Protein AF-A0A7V2P4F8-F1 (afdb_monomer_lite)

Sequence (138 aa):
MKEADREEAIRWLEVFTSIYEEASVFIHCVTDNVNTDSLPGDLETLPEVVQKLTPLLESASKLPKPKQIELSRIKKDLKLTIDACIKASKWAMKLGDKYSRFRFSVTTFWTNLAISFSESLSAKLALLSSYTGKGGEA

Secondary structure (DSSP, 8-state):
--HHHHHHHHHHHHHHHHHHHHHHHHHHHHHTSB-TTS-BS-SSSHHHHHHHHHHHHHHHHHSPPPSSHHHHHHHHHHHHHHHHHHHHHHHHHHHHHS--HHHHHHHHHHHHHHHHHHHHHHHHHHHHHHHHTTS---

Foldseek 3Di:
DDPVLVVVVVVLVVLVVVLCVQLVVLLCQLQVCADPLLARNDLPCLVVSLVRLVVSLVSLVPRDQRPDPLSNVLSVLSNQLSVLSNQLNVLSNVCVVPNDPVSSVSNNVSSVSNNVSVVVSVVSVVVVVVVVVPPPDD

pLDDT: mean 87.98, std 12.87, range [35.12, 98.12]

Structure (mmCIF, N/CA/C/O backbone):
data_AF-A0A7V2P4F8-F1
#
_entry.id   AF-A0A7V2P4F8-F1
#
loop_
_atom_site.group_PDB
_atom_site.id
_atom_site.type_symbol
_atom_site.label_atom_id
_atom_site.label_alt_id
_atom_site.label_comp_id
_atom_site.label_asym_id
_atom_site.label_entity_id
_atom_site.label_seq_id
_atom_site.pdbx_PDB_ins_code
_atom_site.Cartn_x
_atom_site.Cartn_y
_atom_site.Cartn_z
_atom_site.occupancy
_atom_site.B_iso_or_equiv
_atom_site.auth_seq_id
_atom_site.auth_comp_id
_atom_site.auth_asym_id
_atom_site.auth_atom_id
_atom_site.pdbx_PDB_model_num
ATOM 1 N N . MET A 1 1 ? -14.384 1.307 28.174 1.00 59.25 1 MET A N 1
ATOM 2 C CA . MET A 1 1 ? -14.742 2.007 26.920 1.00 59.25 1 MET A CA 1
ATOM 3 C C . MET A 1 1 ? -16.252 2.161 26.902 1.00 59.25 1 MET A C 1
ATOM 5 O O . MET A 1 1 ? -16.914 1.208 27.293 1.00 59.25 1 MET A O 1
ATOM 9 N N . LYS A 1 2 ? -16.799 3.336 26.572 1.00 70.62 2 LYS A N 1
ATOM 10 C CA . LYS A 1 2 ? -18.261 3.500 26.514 1.00 70.62 2 LYS A CA 1
ATOM 11 C C . LYS A 1 2 ? -18.803 2.723 25.313 1.00 70.62 2 LYS A C 1
ATOM 13 O O . LYS A 1 2 ? -18.131 2.638 24.290 1.00 70.62 2 LYS A O 1
ATOM 18 N N . GLU A 1 3 ? -20.004 2.179 25.435 1.00 72.94 3 GLU A N 1
ATOM 19 C CA . GLU A 1 3 ? -20.628 1.348 24.399 1.00 72.94 3 GLU A CA 1
ATOM 20 C C . GLU A 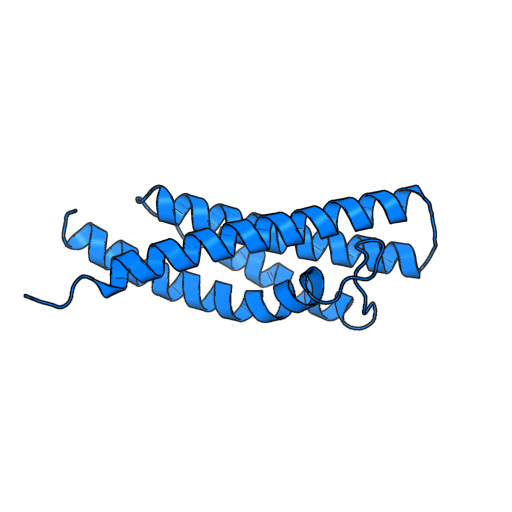1 3 ? -20.773 2.085 23.058 1.00 72.94 3 GLU A C 1
ATOM 22 O O . GLU A 1 3 ? -20.400 1.555 22.015 1.00 72.94 3 GLU A O 1
ATOM 27 N N . ALA A 1 4 ? -21.129 3.373 23.099 1.00 72.56 4 ALA A N 1
ATOM 28 C CA . ALA A 1 4 ? -21.174 4.236 21.917 1.00 72.56 4 ALA A CA 1
ATOM 29 C C . ALA A 1 4 ? -19.811 4.386 21.205 1.00 72.56 4 ALA A C 1
ATOM 31 O O . ALA A 1 4 ? -19.751 4.395 19.976 1.00 72.56 4 ALA A O 1
ATOM 32 N N . ASP A 1 5 ? -18.702 4.455 21.954 1.00 76.19 5 ASP A N 1
ATOM 33 C CA . ASP A 1 5 ? -17.359 4.506 21.359 1.00 76.19 5 ASP A CA 1
ATOM 34 C C . ASP A 1 5 ? -16.981 3.151 20.723 1.00 76.19 5 ASP A C 1
ATOM 36 O O . ASP A 1 5 ? -16.127 3.102 19.835 1.00 76.19 5 ASP A O 1
ATOM 40 N N . ARG A 1 6 ? -17.604 2.045 21.166 1.00 78.75 6 ARG A N 1
ATOM 41 C CA . ARG A 1 6 ? -17.385 0.687 20.633 1.00 78.75 6 ARG A CA 1
ATOM 42 C C . ARG A 1 6 ? -18.098 0.489 19.319 1.00 78.75 6 ARG A C 1
ATOM 44 O O . ARG A 1 6 ? -17.468 0.042 18.368 1.00 78.75 6 ARG A O 1
ATOM 51 N N . GLU A 1 7 ? -19.356 0.889 19.238 1.00 83.69 7 GLU A N 1
ATOM 52 C CA . GLU A 1 7 ? -20.093 0.859 17.977 1.00 83.69 7 GLU A CA 1
ATOM 53 C C . GLU A 1 7 ? -19.461 1.762 16.910 1.00 83.69 7 GLU A C 1
ATOM 55 O O . GLU A 1 7 ? -19.382 1.385 15.744 1.00 83.69 7 GLU A O 1
ATOM 60 N N . GLU A 1 8 ? -18.985 2.955 17.289 1.00 85.62 8 GLU A N 1
ATOM 61 C CA . GLU A 1 8 ? -18.261 3.847 16.373 1.00 85.62 8 GLU A CA 1
ATOM 62 C C . GLU A 1 8 ? -16.979 3.188 15.843 1.00 85.62 8 GLU A C 1
ATOM 64 O O . GLU A 1 8 ? -16.711 3.236 14.643 1.00 85.62 8 GLU A O 1
ATOM 69 N N . ALA A 1 9 ? -16.215 2.529 16.717 1.00 85.00 9 ALA A N 1
ATOM 70 C CA . ALA A 1 9 ? -14.999 1.819 16.337 1.00 85.00 9 ALA A CA 1
ATOM 71 C C . ALA A 1 9 ? -15.266 0.612 15.425 1.00 85.00 9 ALA A C 1
ATOM 73 O O . ALA A 1 9 ? -14.505 0.399 14.485 1.00 85.00 9 ALA A O 1
ATOM 74 N N . ILE A 1 10 ? -16.340 -0.145 15.670 1.00 86.56 10 ILE A N 1
ATOM 75 C CA . ILE A 1 10 ? -16.736 -1.287 14.831 1.00 86.56 10 ILE A CA 1
ATOM 76 C C . ILE A 1 10 ? -17.126 -0.807 13.432 1.00 86.56 10 ILE A C 1
ATOM 78 O O . ILE A 1 10 ? -16.540 -1.265 12.457 1.00 86.56 10 ILE A O 1
ATOM 82 N N . ARG A 1 11 ? -18.015 0.193 13.327 1.00 88.00 11 ARG A N 1
ATOM 83 C CA . ARG A 1 11 ? -18.399 0.783 12.031 1.00 88.00 11 ARG A CA 1
ATOM 84 C C . ARG A 1 11 ? -17.196 1.339 11.274 1.00 88.00 11 ARG A C 1
ATOM 86 O O . ARG A 1 11 ? -17.098 1.220 10.057 1.00 88.00 11 ARG A O 1
ATOM 93 N N . TRP A 1 12 ? -16.263 1.958 11.993 1.00 91.94 12 TRP A N 1
ATOM 94 C CA . TRP A 1 12 ? -15.023 2.444 11.398 1.00 91.94 12 TRP A CA 1
ATOM 95 C C . TRP A 1 12 ? -14.157 1.298 10.862 1.00 91.94 12 TRP A C 1
ATOM 97 O O . TRP A 1 12 ? -13.627 1.405 9.756 1.00 91.94 12 TRP A O 1
ATOM 107 N N . LEU A 1 13 ? -14.025 0.211 11.631 1.00 89.31 13 LEU A N 1
ATOM 108 C CA . LEU A 1 13 ? -13.263 -0.975 11.246 1.00 89.31 13 LEU A CA 1
ATOM 109 C C . LEU A 1 13 ? -13.858 -1.657 10.014 1.00 89.31 13 LEU A C 1
ATOM 111 O O . LEU A 1 13 ? -13.093 -2.024 9.141 1.00 89.31 13 LEU A O 1
ATOM 115 N N . GLU A 1 14 ? -15.179 -1.765 9.888 1.00 89.31 14 GLU A N 1
ATOM 116 C CA . GLU A 1 14 ? -15.830 -2.356 8.705 1.00 89.31 14 GLU A CA 1
ATOM 117 C C . GLU A 1 14 ? -15.446 -1.629 7.407 1.00 89.31 14 GLU A C 1
ATOM 119 O O . GLU A 1 14 ? -15.028 -2.247 6.421 1.00 89.31 14 GLU A O 1
ATOM 124 N N . VAL A 1 15 ? -15.516 -0.293 7.420 1.00 92.81 15 VAL A N 1
ATOM 125 C CA . VAL A 1 15 ? -15.125 0.526 6.263 1.00 92.81 15 VAL A CA 1
ATOM 126 C C . VAL A 1 15 ? -13.618 0.442 6.023 1.00 92.81 15 VAL A C 1
ATOM 128 O O . VAL A 1 15 ? -13.176 0.342 4.880 1.00 92.81 15 VAL A O 1
ATOM 131 N N . PHE A 1 16 ? -12.815 0.468 7.090 1.00 92.88 16 PHE A N 1
ATOM 132 C CA . PHE A 1 16 ? -11.365 0.324 6.988 1.00 92.88 16 PHE A CA 1
ATOM 133 C C . PHE A 1 16 ? -10.964 -1.027 6.379 1.00 92.88 16 PHE A C 1
ATOM 135 O O . PHE A 1 16 ? -10.136 -1.046 5.472 1.00 92.88 16 PHE A O 1
ATOM 142 N N . THR A 1 17 ? -11.551 -2.130 6.848 1.00 90.94 17 THR A N 1
ATOM 143 C CA . THR A 1 17 ? -11.271 -3.492 6.378 1.00 90.94 17 THR A CA 1
ATOM 144 C C . THR A 1 17 ? -11.577 -3.619 4.897 1.00 90.94 17 THR A C 1
ATOM 146 O O . THR A 1 17 ? -10.732 -4.106 4.161 1.00 90.94 17 THR A O 1
ATOM 149 N N . SER A 1 18 ? -12.703 -3.066 4.437 1.00 92.44 18 SER A N 1
ATOM 150 C CA . SER A 1 18 ? -13.054 -3.068 3.010 1.00 92.44 18 SER A CA 1
ATOM 151 C C . SER A 1 18 ? -11.976 -2.387 2.150 1.00 92.44 18 SER A C 1
ATOM 153 O O . SER A 1 18 ? -11.559 -2.918 1.125 1.00 92.44 18 SER A O 1
ATOM 155 N N . ILE A 1 19 ? -11.468 -1.227 2.591 1.00 94.56 19 ILE A N 1
ATOM 156 C CA . ILE A 1 19 ? -10.387 -0.511 1.889 1.00 94.56 19 ILE A CA 1
ATOM 157 C C . ILE A 1 19 ? -9.075 -1.304 1.954 1.00 94.56 19 ILE A C 1
ATOM 159 O O . ILE A 1 19 ? -8.329 -1.347 0.977 1.00 94.56 19 ILE A O 1
ATOM 163 N N . TYR A 1 20 ? -8.765 -1.886 3.113 1.00 94.12 20 TYR A N 1
ATOM 164 C CA . TYR A 1 20 ? -7.547 -2.662 3.317 1.00 94.12 20 TYR A CA 1
ATOM 165 C C . TYR A 1 20 ? -7.525 -3.918 2.448 1.00 94.12 20 TYR A C 1
ATOM 167 O O . TYR A 1 20 ? -6.521 -4.150 1.788 1.00 94.12 20 TYR A O 1
ATOM 175 N N . GLU A 1 21 ? -8.608 -4.691 2.407 1.00 93.19 21 GLU A N 1
ATOM 176 C CA . GLU A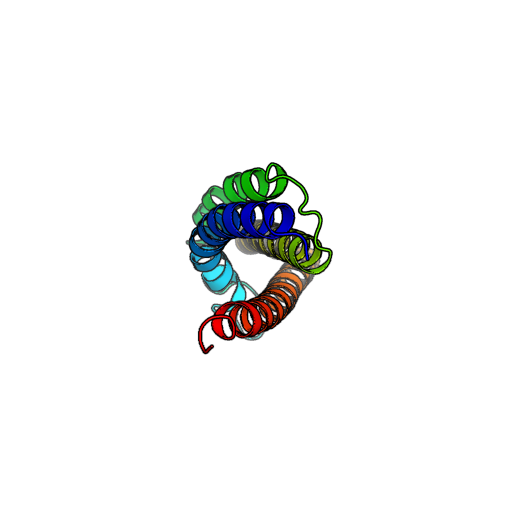 1 21 ? -8.708 -5.910 1.602 1.00 93.19 21 GLU A CA 1
ATOM 177 C C . GLU A 1 21 ? -8.513 -5.603 0.117 1.00 93.19 21 GLU A C 1
ATOM 179 O O . GLU A 1 21 ? -7.680 -6.236 -0.531 1.00 93.19 21 GLU A O 1
ATOM 184 N N . GLU A 1 22 ? -9.175 -4.564 -0.402 1.00 93.94 22 GLU A N 1
ATOM 185 C CA . GLU A 1 22 ? -8.995 -4.144 -1.795 1.00 93.94 22 GLU A CA 1
ATOM 186 C C . GLU A 1 22 ? -7.559 -3.666 -2.069 1.00 93.94 22 GLU A C 1
ATOM 188 O O . GLU A 1 22 ? -6.961 -4.018 -3.08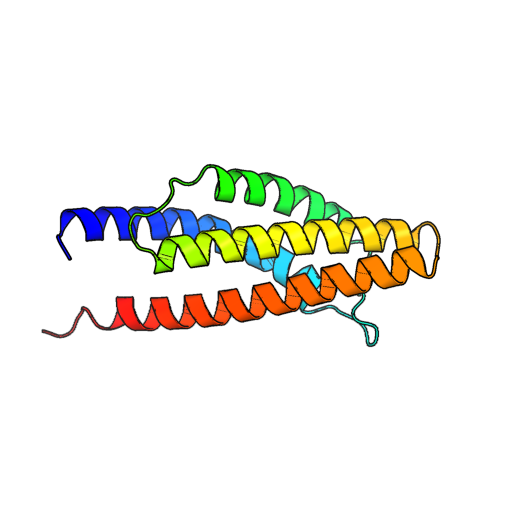5 1.00 93.94 22 GLU A O 1
ATOM 193 N N . ALA A 1 23 ? -6.961 -2.904 -1.146 1.00 95.12 23 ALA A N 1
ATOM 194 C CA . ALA A 1 23 ? -5.583 -2.438 -1.288 1.00 95.12 23 ALA A CA 1
ATOM 195 C C . ALA A 1 23 ? -4.557 -3.574 -1.156 1.00 95.12 23 ALA A C 1
ATOM 197 O O . ALA A 1 23 ? -3.512 -3.517 -1.804 1.00 95.12 23 ALA A O 1
ATOM 198 N N . SER A 1 24 ? -4.836 -4.586 -0.329 1.00 93.69 24 SER A N 1
ATOM 199 C CA . SER A 1 24 ? -3.892 -5.646 0.042 1.00 93.69 24 SER A CA 1
ATOM 200 C C . SER A 1 24 ? -3.396 -6.412 -1.178 1.00 93.69 24 SER A C 1
ATOM 202 O O . SER A 1 24 ? -2.194 -6.612 -1.317 1.00 93.69 24 SER A O 1
ATOM 204 N N . VAL A 1 25 ? -4.290 -6.721 -2.120 1.00 92.31 25 VAL A N 1
ATOM 205 C CA . VAL A 1 25 ? -3.965 -7.419 -3.372 1.00 92.31 25 VAL A CA 1
ATOM 206 C C . VAL A 1 25 ? -2.861 -6.686 -4.143 1.00 92.31 25 VAL A C 1
ATOM 208 O O . VAL A 1 25 ? -1.883 -7.291 -4.580 1.00 92.31 25 VAL A O 1
ATOM 211 N N . PHE A 1 26 ? -2.975 -5.363 -4.260 1.00 94.38 26 PHE A N 1
ATOM 212 C CA . PHE A 1 26 ? -2.007 -4.538 -4.985 1.00 94.38 26 PHE A CA 1
ATOM 213 C C . PHE A 1 26 ? -0.758 -4.216 -4.159 1.00 94.38 26 PHE A C 1
ATOM 215 O O . PHE A 1 26 ? 0.317 -4.044 -4.728 1.00 94.38 26 PHE A O 1
ATOM 222 N N . ILE A 1 27 ? -0.879 -4.141 -2.830 1.00 94.19 27 ILE A N 1
ATOM 223 C CA . ILE A 1 27 ? 0.272 -4.003 -1.929 1.00 94.19 27 ILE A CA 1
ATOM 224 C C . ILE A 1 27 ? 1.170 -5.237 -2.065 1.00 94.19 27 ILE A C 1
ATOM 226 O O . ILE A 1 27 ? 2.354 -5.078 -2.349 1.00 94.19 27 ILE A O 1
ATOM 230 N N . HIS A 1 28 ? 0.599 -6.442 -1.975 1.00 92.25 28 HIS A N 1
ATOM 231 C CA . HIS A 1 28 ? 1.325 -7.706 -2.136 1.00 92.25 28 HIS A CA 1
ATOM 232 C C . HIS A 1 28 ? 2.005 -7.819 -3.501 1.00 92.25 28 HIS A C 1
ATOM 234 O O . HIS A 1 28 ? 3.152 -8.251 -3.588 1.00 92.25 28 HIS A O 1
ATOM 240 N N . CYS A 1 29 ? 1.358 -7.332 -4.565 1.00 90.56 29 CYS A N 1
ATOM 241 C CA . CYS A 1 29 ? 1.972 -7.267 -5.891 1.00 90.56 29 CYS A CA 1
ATOM 242 C C . CYS A 1 29 ? 3.306 -6.493 -5.900 1.00 90.56 29 CYS A C 1
ATOM 244 O O . CYS A 1 29 ? 4.212 -6.853 -6.648 1.00 90.56 29 CYS A O 1
ATOM 246 N N . VAL A 1 30 ? 3.440 -5.446 -5.078 1.00 91.25 30 VAL A N 1
ATOM 247 C CA . VAL A 1 30 ? 4.658 -4.622 -4.994 1.00 91.25 30 VAL A CA 1
ATOM 248 C C . VAL A 1 30 ? 5.648 -5.155 -3.961 1.00 91.25 30 VAL A C 1
ATOM 250 O O . VAL A 1 30 ? 6.853 -5.036 -4.173 1.00 91.25 30 VAL A O 1
ATOM 253 N N . THR A 1 31 ? 5.170 -5.694 -2.837 1.00 92.44 31 THR A N 1
ATOM 254 C CA . THR A 1 31 ? 6.028 -6.077 -1.704 1.00 92.44 31 THR A CA 1
ATOM 255 C C . THR A 1 31 ? 6.560 -7.498 -1.788 1.00 92.44 31 THR A C 1
ATOM 257 O O . THR A 1 31 ? 7.667 -7.744 -1.315 1.00 92.44 31 THR A O 1
ATOM 260 N N . ASP A 1 32 ? 5.811 -8.417 -2.396 1.00 88.81 32 ASP A N 1
ATOM 261 C CA . ASP A 1 32 ? 6.118 -9.851 -2.329 1.00 88.81 32 ASP A CA 1
ATOM 262 C C . ASP A 1 32 ? 6.858 -10.318 -3.589 1.00 88.81 32 ASP A C 1
ATOM 264 O O . ASP A 1 32 ? 7.684 -11.228 -3.541 1.00 88.81 32 ASP A O 1
ATOM 268 N N . ASN A 1 33 ? 6.626 -9.639 -4.715 1.00 84.94 33 ASN A N 1
ATOM 269 C CA . ASN A 1 33 ? 7.287 -9.901 -5.990 1.00 84.94 33 ASN A CA 1
ATOM 270 C C . ASN A 1 33 ? 8.475 -8.958 -6.197 1.00 84.94 33 ASN A C 1
ATOM 272 O O . ASN A 1 33 ? 8.510 -8.206 -7.169 1.00 84.94 33 ASN A O 1
ATOM 276 N N . VAL A 1 34 ? 9.444 -8.967 -5.282 1.00 88.88 34 VAL A N 1
ATOM 277 C CA . VAL A 1 34 ? 10.677 -8.176 -5.418 1.00 88.88 34 VAL A CA 1
ATOM 278 C C . VAL A 1 34 ? 11.862 -9.047 -5.819 1.00 88.88 34 VAL A C 1
ATOM 280 O O . VAL A 1 34 ? 11.997 -10.187 -5.381 1.00 88.88 34 VAL A O 1
ATOM 283 N N . ASN A 1 35 ? 12.741 -8.515 -6.668 1.00 86.44 35 ASN A N 1
ATOM 284 C CA . ASN A 1 35 ? 13.979 -9.202 -7.031 1.00 86.44 35 ASN A CA 1
ATOM 285 C C . ASN A 1 35 ? 15.066 -9.038 -5.946 1.00 86.44 35 ASN A C 1
ATOM 287 O O . ASN A 1 35 ? 14.866 -8.371 -4.929 1.00 86.44 35 ASN A O 1
ATOM 291 N N . THR A 1 36 ? 16.251 -9.611 -6.178 1.00 86.38 36 THR A N 1
ATOM 292 C CA . THR A 1 36 ? 17.393 -9.551 -5.243 1.00 86.38 36 THR A CA 1
ATOM 293 C C . THR A 1 36 ? 17.842 -8.131 -4.893 1.00 86.38 36 THR A C 1
ATOM 295 O O . THR A 1 36 ? 18.446 -7.925 -3.845 1.00 86.38 36 THR A O 1
ATOM 298 N N . ASP A 1 37 ? 17.526 -7.154 -5.741 1.00 85.62 37 ASP A N 1
ATOM 299 C CA . ASP A 1 37 ? 17.868 -5.746 -5.556 1.00 85.62 37 ASP A CA 1
ATOM 300 C C . ASP A 1 37 ? 16.735 -4.936 -4.908 1.00 85.62 37 ASP A C 1
ATOM 302 O O . ASP A 1 37 ? 16.819 -3.711 -4.833 1.00 85.62 37 ASP A O 1
ATOM 306 N N . SER A 1 38 ? 15.668 -5.589 -4.429 1.00 86.38 38 SER A N 1
ATOM 307 C CA . SER A 1 38 ? 14.464 -4.919 -3.910 1.00 86.38 38 SER A CA 1
ATOM 308 C C . SER A 1 38 ? 13.791 -4.014 -4.951 1.00 86.38 38 SER A C 1
ATOM 310 O O . SER A 1 38 ? 13.280 -2.942 -4.620 1.00 86.38 38 SER A O 1
ATOM 312 N N . LEU A 1 39 ? 13.829 -4.405 -6.226 1.00 87.25 39 LEU A N 1
ATOM 313 C CA . LEU A 1 39 ? 13.035 -3.775 -7.278 1.00 87.25 39 LEU A CA 1
ATOM 314 C C . LEU A 1 39 ? 11.744 -4.570 -7.499 1.00 87.25 39 LEU A C 1
ATOM 316 O O . LEU A 1 39 ? 11.788 -5.800 -7.409 1.00 87.25 39 LEU A O 1
ATOM 320 N N . PRO A 1 40 ? 10.628 -3.905 -7.849 1.00 84.88 40 PRO A N 1
ATOM 321 C CA . PRO A 1 40 ? 9.419 -4.597 -8.281 1.00 84.88 40 PRO A CA 1
ATOM 322 C C . PRO A 1 40 ? 9.724 -5.513 -9.471 1.00 84.88 40 PRO A C 1
ATOM 324 O O . PRO A 1 40 ? 10.347 -5.086 -10.444 1.00 84.88 40 PRO A O 1
ATOM 327 N N . GLY A 1 41 ? 9.328 -6.777 -9.356 1.00 76.62 41 GLY A N 1
ATOM 328 C CA . GLY A 1 41 ? 9.697 -7.848 -10.278 1.00 76.62 41 GLY A CA 1
ATOM 329 C C . GLY A 1 41 ? 8.885 -7.866 -11.568 1.00 76.62 41 GLY A C 1
ATOM 330 O O . GLY A 1 41 ? 9.397 -8.311 -12.591 1.00 76.62 41 GLY A O 1
ATOM 331 N N . ASP A 1 42 ? 7.662 -7.343 -11.539 1.00 84.31 42 ASP A N 1
ATOM 332 C CA . ASP A 1 42 ? 6.792 -7.247 -12.707 1.00 84.31 42 ASP A CA 1
ATOM 333 C C . ASP A 1 42 ? 6.477 -5.781 -13.007 1.00 84.31 42 ASP A C 1
ATOM 335 O O . ASP A 1 42 ? 5.809 -5.100 -12.232 1.00 84.31 42 ASP A O 1
ATOM 339 N N . LEU A 1 43 ? 7.007 -5.283 -14.127 1.00 85.50 43 LEU A N 1
ATOM 340 C CA . LEU A 1 43 ? 6.800 -3.907 -14.571 1.00 85.50 43 LEU A CA 1
ATOM 341 C C . LEU A 1 43 ? 5.468 -3.722 -15.313 1.00 85.50 43 LEU A C 1
ATOM 343 O O . LEU A 1 43 ? 4.985 -2.591 -15.387 1.00 85.50 43 LEU A O 1
ATOM 347 N N . GLU A 1 44 ? 4.879 -4.793 -15.852 1.00 87.81 44 GLU A N 1
ATOM 348 C CA . GLU A 1 44 ? 3.664 -4.730 -16.675 1.00 87.81 44 GLU A CA 1
ATOM 349 C C . GLU A 1 44 ? 2.411 -4.490 -15.826 1.00 87.81 44 GLU A C 1
ATOM 351 O O . GLU A 1 44 ? 1.472 -3.835 -16.279 1.00 87.81 44 GLU A O 1
ATOM 356 N N . THR A 1 45 ? 2.419 -4.940 -14.570 1.00 90.19 45 THR A N 1
ATOM 357 C CA . THR A 1 45 ? 1.311 -4.758 -13.616 1.00 90.19 45 THR A CA 1
ATOM 358 C C . THR A 1 45 ? 1.371 -3.439 -12.840 1.00 90.19 45 THR A C 1
ATOM 360 O O . THR A 1 45 ? 0.363 -2.990 -12.286 1.00 90.19 45 THR A O 1
ATOM 363 N N . LEU A 1 46 ? 2.510 -2.736 -12.840 1.00 92.25 46 LEU A N 1
ATOM 364 C CA . LEU A 1 46 ? 2.678 -1.467 -12.113 1.00 92.25 46 LEU A CA 1
ATOM 365 C C . LEU A 1 46 ? 1.718 -0.339 -12.530 1.00 92.25 46 LEU A C 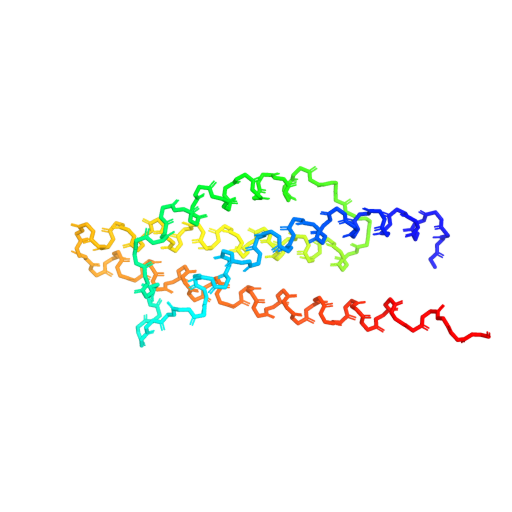1
ATOM 367 O O . LEU A 1 46 ? 1.287 0.410 -11.644 1.00 92.25 46 LEU A O 1
ATOM 371 N N . PRO A 1 47 ? 1.358 -0.162 -13.819 1.00 95.06 47 PRO A N 1
ATOM 372 C CA . PRO A 1 47 ? 0.351 0.818 -14.210 1.00 95.06 47 PRO A CA 1
ATOM 373 C C . PRO A 1 47 ? -1.001 0.557 -13.537 1.00 95.06 47 PRO A C 1
ATOM 375 O O . PRO A 1 47 ? -1.612 1.493 -13.014 1.00 95.06 47 PRO A O 1
ATOM 378 N N . GLU A 1 48 ? -1.433 -0.707 -13.490 1.00 94.00 48 GLU A N 1
ATOM 379 C CA . GLU A 1 48 ? -2.679 -1.105 -12.835 1.00 94.00 48 GLU A CA 1
ATOM 380 C C . GLU A 1 48 ? -2.604 -0.867 -11.324 1.00 94.00 48 GLU A C 1
ATOM 382 O O . GLU A 1 48 ? -3.506 -0.244 -10.759 1.00 94.00 48 GLU A O 1
ATOM 387 N N . VAL A 1 49 ? -1.497 -1.254 -10.681 1.00 94.19 49 VAL A N 1
ATOM 388 C CA . VAL A 1 49 ? -1.255 -0.984 -9.254 1.00 94.19 49 VAL A CA 1
ATOM 389 C C . VAL A 1 49 ? -1.422 0.504 -8.948 1.00 94.19 49 VAL A C 1
ATOM 391 O O . VAL A 1 49 ? -2.155 0.872 -8.030 1.00 94.19 49 VAL A O 1
ATOM 394 N N . VAL A 1 50 ? -0.794 1.390 -9.729 1.00 96.44 50 VAL A N 1
ATOM 395 C CA . VAL A 1 50 ? -0.917 2.843 -9.527 1.00 96.44 50 VAL A CA 1
ATOM 396 C C . VAL A 1 50 ? -2.361 3.308 -9.724 1.00 96.44 50 VAL A C 1
ATOM 398 O O . VAL A 1 50 ? -2.855 4.110 -8.924 1.00 96.44 50 VAL A O 1
ATOM 401 N N . GLN A 1 51 ? -3.039 2.820 -10.763 1.00 97.06 51 GLN A N 1
ATOM 402 C CA . GLN A 1 51 ? -4.418 3.188 -11.079 1.00 97.06 51 GLN A CA 1
ATOM 403 C C . GLN A 1 51 ? -5.397 2.778 -9.971 1.00 97.06 51 GLN A C 1
ATOM 405 O O . GLN A 1 51 ? -6.314 3.539 -9.668 1.00 97.06 51 GLN A O 1
ATOM 410 N N . LYS A 1 52 ? -5.198 1.609 -9.355 1.00 96.94 52 LYS A N 1
ATOM 411 C CA . LYS A 1 52 ? -6.077 1.048 -8.318 1.00 96.94 52 LYS A CA 1
ATOM 412 C C . LYS A 1 52 ? -5.767 1.584 -6.923 1.00 96.94 52 LYS A C 1
ATOM 414 O O . LYS A 1 52 ? -6.676 1.939 -6.181 1.00 96.94 52 LYS A O 1
ATOM 419 N N . LEU A 1 53 ? -4.491 1.742 -6.579 1.00 96.50 53 LEU A N 1
ATOM 420 C CA . LEU A 1 53 ? -4.087 2.230 -5.259 1.00 96.50 53 LEU A CA 1
ATOM 421 C C . LEU A 1 53 ? -4.347 3.727 -5.050 1.00 96.50 53 LEU A C 1
ATOM 423 O O . LEU A 1 53 ? -4.603 4.154 -3.925 1.00 96.50 53 LEU A O 1
ATOM 427 N N . THR A 1 54 ? -4.297 4.541 -6.109 1.00 97.06 54 THR A N 1
ATOM 428 C CA . THR A 1 54 ? -4.538 5.992 -6.008 1.00 97.06 54 THR A CA 1
ATOM 429 C C . THR A 1 54 ? -5.919 6.331 -5.415 1.00 97.06 54 THR A C 1
ATOM 431 O O . THR A 1 54 ? -5.957 7.044 -4.408 1.00 97.06 54 THR A O 1
ATOM 434 N N . PRO A 1 55 ? -7.052 5.822 -5.943 1.00 96.94 55 PRO A N 1
ATOM 435 C CA . PRO A 1 55 ? -8.363 6.085 -5.348 1.00 96.94 55 PRO A CA 1
ATOM 436 C C . PRO A 1 55 ? -8.508 5.481 -3.942 1.00 96.94 55 PRO A C 1
ATOM 438 O O . PRO A 1 55 ? -9.154 6.084 -3.086 1.00 96.94 55 PRO A O 1
ATOM 441 N N . LEU A 1 56 ? -7.857 4.351 -3.650 1.00 96.38 56 LEU A N 1
ATOM 442 C CA . LEU A 1 56 ? -7.866 3.753 -2.309 1.00 96.38 56 LEU A CA 1
ATOM 443 C C . LEU A 1 56 ? -7.130 4.616 -1.278 1.00 96.38 56 LEU A C 1
ATOM 445 O O . LEU A 1 56 ? -7.602 4.763 -0.148 1.00 96.38 56 LEU A O 1
ATOM 449 N N . LEU A 1 57 ? -6.028 5.266 -1.664 1.00 97.06 57 LEU A N 1
ATOM 450 C CA . LEU A 1 57 ? -5.341 6.247 -0.819 1.00 97.06 57 LEU A CA 1
ATOM 451 C C . LEU A 1 57 ? -6.242 7.444 -0.491 1.00 97.06 57 LEU A C 1
ATOM 453 O O . LEU A 1 57 ? -6.229 7.953 0.639 1.00 97.06 57 LEU A O 1
ATOM 457 N N . GLU A 1 58 ? -7.021 7.906 -1.469 1.00 96.19 58 GLU A N 1
ATOM 458 C CA . GLU A 1 58 ? -7.996 8.973 -1.258 1.00 96.19 58 GLU A CA 1
ATOM 459 C C . GLU A 1 58 ? -9.113 8.532 -0.313 1.00 96.19 58 GLU A C 1
ATOM 461 O O . GLU A 1 58 ? -9.413 9.252 0.643 1.00 96.19 58 GLU A O 1
ATOM 466 N N . SER A 1 59 ? -9.684 7.345 -0.522 1.00 94.94 59 SER A N 1
ATOM 467 C CA . SER A 1 59 ? -10.708 6.759 0.351 1.00 94.94 59 SER A CA 1
ATOM 468 C C . SER A 1 59 ? -10.202 6.605 1.787 1.00 94.94 59 SER A C 1
ATOM 470 O O . SER A 1 59 ? -10.822 7.112 2.726 1.00 94.94 59 SER A O 1
ATOM 472 N N . ALA A 1 60 ? -9.007 6.033 1.973 1.00 93.88 60 ALA A N 1
ATOM 473 C CA . ALA A 1 60 ? -8.358 5.919 3.278 1.00 93.88 60 ALA A CA 1
ATOM 474 C C . ALA A 1 60 ? -8.084 7.292 3.915 1.00 93.88 60 ALA A C 1
ATOM 476 O O . ALA A 1 60 ? -8.105 7.444 5.139 1.00 93.88 60 ALA A O 1
ATOM 477 N N . SER A 1 61 ? -7.828 8.324 3.109 1.00 92.81 61 SER A N 1
ATOM 478 C CA . SER A 1 61 ? -7.628 9.689 3.603 1.00 92.81 61 SER A CA 1
ATOM 479 C C . SER A 1 61 ? -8.929 10.344 4.060 1.00 92.81 61 SER A C 1
ATOM 481 O O . SER A 1 61 ? -8.912 10.999 5.106 1.00 92.81 61 SER A O 1
ATOM 483 N N . LYS A 1 62 ? -10.024 10.127 3.321 1.00 94.25 62 LYS A N 1
ATOM 484 C CA . LYS A 1 62 ? -11.371 10.655 3.592 1.00 94.25 62 LYS A CA 1
ATOM 485 C C . LYS A 1 62 ? -12.059 9.978 4.776 1.00 94.25 62 LYS A C 1
ATOM 487 O O . LYS A 1 62 ? -12.909 10.603 5.403 1.00 94.25 62 LYS A O 1
ATOM 492 N N . LEU A 1 63 ? -11.675 8.746 5.115 1.00 91.25 63 LEU A N 1
ATOM 493 C CA . LEU A 1 63 ? -12.180 8.052 6.299 1.00 91.25 63 LEU A CA 1
ATOM 494 C C . LEU A 1 63 ? -12.015 8.949 7.546 1.00 91.25 63 LEU A C 1
ATOM 496 O O . LEU A 1 63 ? -10.942 9.533 7.719 1.00 91.25 63 LEU A O 1
ATOM 500 N N . PRO A 1 64 ? -13.005 9.102 8.437 1.00 89.75 64 PRO A N 1
ATOM 501 C CA . PRO A 1 64 ? -12.846 9.938 9.625 1.00 89.75 64 PRO A CA 1
ATOM 502 C C . PRO A 1 64 ? -11.691 9.441 10.503 1.00 89.75 64 PRO A C 1
ATOM 504 O O . PRO A 1 64 ? -11.303 8.269 10.470 1.00 89.75 64 PRO A O 1
ATOM 507 N N . LYS A 1 65 ? -11.064 10.351 11.257 1.00 88.31 65 LYS A N 1
ATOM 508 C CA . LYS A 1 65 ? -10.013 9.967 12.206 1.00 88.31 65 LYS A CA 1
ATOM 509 C C . LYS A 1 65 ? -10.685 9.296 13.413 1.00 88.31 65 LYS A C 1
ATOM 511 O O . LYS A 1 65 ? -11.475 9.963 14.075 1.00 88.31 65 LYS A O 1
ATOM 516 N N . PRO A 1 66 ? -10.375 8.027 13.718 1.00 87.56 66 PRO A N 1
ATOM 517 C CA . PRO A 1 66 ? -10.979 7.348 14.853 1.00 87.56 66 PRO A CA 1
ATOM 518 C C . PRO A 1 66 ? -10.459 7.950 16.164 1.00 87.56 66 PRO A C 1
ATOM 520 O O . PRO A 1 66 ? -9.313 8.402 16.244 1.00 87.56 66 PRO A O 1
ATOM 523 N N . LYS A 1 67 ? -11.295 7.930 17.207 1.00 84.25 67 LYS A N 1
ATOM 524 C CA . LYS A 1 67 ? -10.915 8.397 18.553 1.00 84.25 67 LYS A CA 1
ATOM 525 C C . LYS A 1 67 ? -9.813 7.540 19.176 1.00 84.25 67 LYS A C 1
ATOM 527 O O . LYS A 1 67 ? -8.977 8.045 19.920 1.00 84.25 67 LYS A O 1
ATOM 532 N N . GLN A 1 68 ? -9.810 6.243 18.871 1.00 85.44 68 GLN A N 1
ATOM 533 C CA . GLN A 1 68 ? -8.811 5.314 19.383 1.00 85.44 68 GLN A CA 1
ATOM 534 C C . GLN A 1 68 ? -7.461 5.531 18.696 1.00 85.44 68 GLN A C 1
ATOM 536 O O . GLN A 1 68 ? -7.353 5.527 17.467 1.00 85.44 68 GLN A O 1
ATOM 541 N N . ILE A 1 69 ? -6.414 5.681 19.508 1.00 87.56 69 ILE A N 1
ATOM 542 C CA . ILE A 1 69 ? -5.048 5.936 19.035 1.00 87.56 69 ILE A CA 1
ATOM 543 C C . ILE A 1 69 ? -4.549 4.784 18.154 1.00 87.56 69 ILE A C 1
ATOM 545 O O . ILE A 1 69 ? -3.902 5.035 17.140 1.00 87.56 69 ILE A O 1
ATOM 549 N N . GLU A 1 70 ? -4.869 3.541 18.508 1.00 86.94 70 GLU A N 1
ATOM 550 C CA . GLU A 1 70 ? -4.469 2.334 17.772 1.00 86.94 70 GLU A CA 1
ATOM 551 C C . GLU A 1 70 ? -5.066 2.310 16.362 1.00 86.94 70 GLU A C 1
ATOM 553 O O . GLU A 1 70 ? -4.324 2.214 15.384 1.00 86.94 70 GLU A O 1
ATOM 558 N N . LEU A 1 71 ? -6.377 2.541 16.242 1.00 89.25 71 LEU A N 1
ATOM 559 C CA . LEU A 1 71 ? -7.057 2.672 14.950 1.00 89.25 71 LEU A CA 1
ATOM 560 C C . LEU A 1 71 ? -6.490 3.841 14.130 1.00 89.25 71 LEU A C 1
ATOM 562 O O . LEU A 1 71 ? -6.286 3.734 12.921 1.00 89.25 71 LEU A O 1
ATOM 566 N N . SER A 1 72 ? -6.160 4.961 14.786 1.00 90.62 72 SER A N 1
ATOM 567 C CA . SER A 1 72 ? -5.552 6.107 14.103 1.00 90.62 72 SER A CA 1
ATOM 568 C C . SER A 1 72 ? -4.143 5.801 13.590 1.00 90.62 72 SER A C 1
ATOM 570 O O . SER A 1 72 ? -3.741 6.387 12.582 1.00 90.62 72 SER A O 1
ATOM 572 N N . ARG A 1 73 ? -3.381 4.940 14.276 1.00 91.19 73 ARG A N 1
ATOM 573 C CA . ARG A 1 73 ? -2.058 4.482 13.825 1.00 91.19 73 ARG A CA 1
ATOM 574 C C . ARG A 1 73 ? -2.200 3.559 12.622 1.00 91.19 73 ARG A C 1
ATOM 576 O O . ARG A 1 73 ? -1.578 3.827 11.605 1.00 91.19 73 ARG A O 1
ATOM 583 N N . ILE A 1 74 ? -3.102 2.587 12.685 1.00 92.56 74 ILE A N 1
ATOM 584 C CA . ILE A 1 74 ? -3.348 1.636 11.592 1.00 92.56 74 ILE A CA 1
ATOM 585 C C . ILE A 1 74 ? -3.839 2.341 10.326 1.00 92.56 74 ILE A C 1
ATOM 587 O O . ILE A 1 74 ? -3.324 2.092 9.239 1.00 92.56 74 ILE A O 1
ATOM 591 N N . LYS A 1 75 ? -4.732 3.329 10.465 1.00 94.00 75 LYS A N 1
ATOM 592 C CA . LYS A 1 75 ? -5.113 4.216 9.357 1.00 94.00 75 LYS A CA 1
ATOM 593 C C . LYS A 1 75 ? -3.896 4.882 8.707 1.00 94.00 75 LYS A C 1
ATOM 595 O O . LYS A 1 75 ? -3.804 4.972 7.485 1.00 94.00 75 LYS A O 1
ATOM 600 N N . LYS A 1 76 ? -2.986 5.418 9.526 1.00 93.81 76 LYS A N 1
ATOM 601 C CA . LYS A 1 76 ? -1.777 6.095 9.045 1.00 93.81 76 LYS A CA 1
ATOM 602 C C . LYS A 1 76 ? -0.855 5.110 8.327 1.00 93.81 76 LYS A C 1
ATOM 604 O O . LYS A 1 76 ? -0.350 5.456 7.264 1.00 93.81 76 LYS A O 1
ATOM 609 N N . ASP A 1 77 ? -0.670 3.919 8.878 1.00 94.06 77 ASP A N 1
ATOM 610 C CA . ASP A 1 77 ? 0.214 2.900 8.313 1.00 94.06 77 ASP A CA 1
ATOM 611 C C . ASP A 1 77 ? -0.309 2.380 6.973 1.00 94.06 77 ASP A C 1
ATOM 613 O O . ASP A 1 77 ? 0.464 2.291 6.022 1.00 94.06 77 ASP A O 1
ATOM 617 N N . LEU A 1 78 ? -1.624 2.161 6.838 1.00 95.69 78 LEU A N 1
ATOM 618 C CA . LEU A 1 78 ? -2.236 1.833 5.547 1.00 95.69 78 LEU A CA 1
ATOM 619 C C . LEU A 1 78 ? -1.955 2.923 4.508 1.00 95.69 78 LEU A C 1
ATOM 621 O O . LEU A 1 78 ? -1.481 2.635 3.413 1.00 95.69 78 LEU A O 1
ATOM 625 N N . LYS A 1 79 ? -2.180 4.194 4.863 1.00 97.38 79 LYS A N 1
ATOM 626 C CA . LYS A 1 79 ? -1.909 5.317 3.955 1.00 97.38 79 LYS A CA 1
ATOM 627 C C . LYS A 1 79 ? -0.444 5.384 3.525 1.00 97.38 79 LYS A C 1
ATOM 629 O O . LYS A 1 79 ? -0.172 5.646 2.358 1.00 97.38 79 LYS A O 1
ATOM 634 N N . LEU A 1 80 ? 0.484 5.186 4.461 1.00 96.81 80 LEU A N 1
ATOM 635 C CA . LEU A 1 80 ? 1.918 5.183 4.172 1.00 96.81 80 LEU A CA 1
ATOM 636 C C . LEU A 1 80 ? 2.310 4.009 3.273 1.00 96.81 80 LEU A C 1
ATOM 638 O O . LEU A 1 80 ? 3.087 4.200 2.343 1.00 96.81 80 LEU A O 1
ATOM 642 N N . THR A 1 81 ? 1.736 2.831 3.515 1.00 97.50 81 THR A N 1
ATOM 643 C CA . THR A 1 81 ? 1.970 1.629 2.706 1.00 97.50 81 THR A CA 1
ATOM 644 C C . THR A 1 81 ? 1.508 1.851 1.269 1.00 97.50 81 THR A C 1
ATOM 646 O O . THR A 1 81 ? 2.286 1.665 0.335 1.00 97.50 81 THR A O 1
ATOM 649 N N . ILE A 1 82 ? 0.277 2.342 1.085 1.00 97.81 82 ILE A N 1
ATOM 650 C CA . ILE A 1 82 ? -0.284 2.634 -0.239 1.00 97.81 82 ILE A CA 1
ATOM 651 C C . ILE A 1 82 ? 0.547 3.703 -0.970 1.00 97.81 82 ILE A C 1
ATOM 653 O O . ILE A 1 82 ? 0.903 3.520 -2.134 1.00 97.81 82 ILE A O 1
ATOM 657 N N . ASP A 1 83 ? 0.898 4.808 -0.302 1.00 98.12 83 ASP A N 1
ATOM 658 C CA . ASP A 1 83 ? 1.718 5.875 -0.896 1.00 98.12 83 ASP A CA 1
ATOM 659 C C . ASP A 1 83 ? 3.109 5.371 -1.316 1.00 98.12 83 ASP A C 1
ATOM 661 O O . ASP A 1 83 ? 3.579 5.681 -2.415 1.00 98.12 83 ASP A O 1
ATOM 665 N N . ALA A 1 84 ? 3.749 4.548 -0.480 1.00 97.62 84 ALA A N 1
ATOM 666 C CA . ALA A 1 84 ? 5.031 3.935 -0.801 1.00 97.62 84 ALA A CA 1
ATOM 667 C C . ALA A 1 84 ? 4.924 2.993 -2.011 1.00 97.62 84 ALA A C 1
ATOM 669 O O . ALA A 1 84 ? 5.744 3.106 -2.921 1.00 97.62 84 ALA A O 1
ATOM 670 N N . CYS A 1 85 ? 3.882 2.155 -2.089 1.00 96.88 85 CYS A N 1
ATOM 671 C CA . CYS A 1 85 ? 3.640 1.268 -3.233 1.00 96.88 85 CYS A CA 1
ATOM 672 C C . CYS A 1 85 ? 3.443 2.052 -4.540 1.00 96.88 85 CYS A C 1
ATOM 674 O O . CYS A 1 85 ? 4.054 1.731 -5.562 1.00 96.88 85 CYS A O 1
ATOM 676 N N . ILE A 1 86 ? 2.650 3.132 -4.513 1.00 97.62 86 ILE A N 1
ATOM 677 C CA . ILE A 1 86 ? 2.442 4.010 -5.678 1.00 97.62 86 ILE A 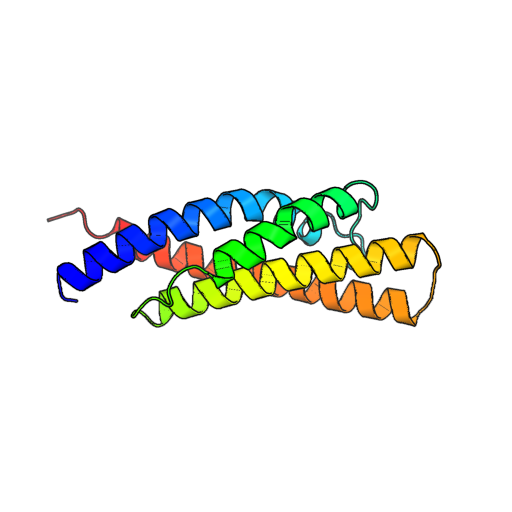CA 1
ATOM 678 C C . ILE A 1 86 ? 3.768 4.633 -6.125 1.00 97.62 86 ILE A C 1
ATOM 680 O O . ILE A 1 86 ? 4.058 4.702 -7.323 1.00 97.62 86 ILE A O 1
ATOM 684 N N . LYS A 1 87 ? 4.584 5.117 -5.182 1.00 97.38 87 LYS A N 1
ATOM 685 C CA . LYS A 1 87 ? 5.876 5.741 -5.492 1.00 97.38 87 LYS A CA 1
ATOM 686 C C . LYS A 1 87 ? 6.884 4.731 -6.023 1.00 97.38 87 LYS A C 1
ATOM 688 O O . LYS A 1 87 ? 7.523 5.033 -7.029 1.00 97.38 87 LYS A O 1
ATOM 693 N N . ALA A 1 88 ? 6.992 3.559 -5.401 1.00 96.00 88 ALA A N 1
ATOM 694 C CA . ALA A 1 88 ? 7.826 2.457 -5.869 1.00 96.00 88 ALA A CA 1
ATOM 695 C C . ALA A 1 88 ? 7.473 2.104 -7.319 1.00 96.00 88 ALA A C 1
ATOM 697 O O . ALA A 1 88 ? 8.335 2.171 -8.191 1.00 96.00 88 ALA A O 1
ATOM 698 N N . SER A 1 89 ? 6.184 1.895 -7.598 1.00 95.94 89 SER A N 1
ATOM 699 C CA . SER A 1 89 ? 5.667 1.580 -8.934 1.00 95.94 89 SER A CA 1
ATOM 700 C C . SER A 1 89 ? 5.993 2.671 -9.962 1.00 95.94 89 SER A C 1
ATOM 702 O O . SER A 1 89 ? 6.539 2.400 -11.030 1.00 95.94 89 SER A O 1
ATOM 704 N N . LYS A 1 90 ? 5.743 3.948 -9.631 1.00 96.31 90 LYS A N 1
ATOM 705 C CA . LYS A 1 90 ? 6.060 5.084 -10.519 1.00 96.31 90 LYS A CA 1
ATOM 706 C C . LYS A 1 90 ? 7.552 5.208 -10.823 1.00 96.31 90 LYS A C 1
ATOM 708 O O . LYS A 1 90 ? 7.912 5.625 -11.923 1.00 96.31 90 LYS A O 1
ATOM 713 N N . TRP A 1 91 ? 8.418 4.923 -9.854 1.00 95.81 91 TRP A N 1
ATOM 714 C CA . TRP A 1 91 ? 9.865 4.989 -10.055 1.00 95.81 91 TRP A CA 1
ATOM 715 C C . TRP A 1 91 ? 10.410 3.769 -10.791 1.00 95.81 91 TRP A C 1
ATOM 717 O O . TRP A 1 91 ? 11.263 3.956 -11.656 1.00 95.81 91 TRP A O 1
ATOM 727 N N . ALA A 1 92 ? 9.861 2.581 -10.544 1.00 93.62 92 ALA A N 1
ATOM 728 C CA . ALA A 1 92 ? 10.193 1.363 -11.271 1.00 93.62 92 ALA A CA 1
ATOM 729 C C . ALA A 1 92 ? 9.833 1.470 -12.760 1.00 93.62 92 ALA A C 1
ATOM 731 O O . ALA A 1 92 ? 10.681 1.191 -13.602 1.00 93.62 92 ALA A O 1
ATOM 732 N N . MET A 1 93 ? 8.654 2.003 -13.106 1.00 94.44 93 MET A N 1
ATOM 733 C CA . MET A 1 93 ? 8.304 2.285 -14.508 1.00 94.44 93 MET A CA 1
ATOM 734 C C . MET A 1 93 ? 9.308 3.249 -15.161 1.00 94.44 93 MET A C 1
ATOM 736 O O . MET A 1 93 ? 9.867 2.958 -16.214 1.00 94.44 93 MET A O 1
ATOM 740 N N . LYS A 1 94 ? 9.649 4.358 -14.485 1.00 94.06 94 LYS A N 1
ATOM 741 C CA . LYS A 1 94 ? 10.680 5.294 -14.977 1.00 94.06 94 LYS A CA 1
ATOM 742 C C . LYS A 1 94 ? 12.052 4.631 -15.113 1.00 94.06 94 LYS A C 1
ATOM 744 O O . LYS A 1 94 ? 12.838 5.038 -15.967 1.00 94.06 94 LYS A O 1
ATOM 749 N N . LEU A 1 95 ? 12.396 3.699 -14.228 1.00 91.81 95 LEU A N 1
ATOM 750 C CA . LEU A 1 95 ? 13.650 2.953 -14.288 1.00 91.81 95 LEU A CA 1
ATOM 751 C C . LEU A 1 95 ? 13.675 2.032 -15.515 1.00 91.81 95 LEU A C 1
ATOM 753 O O . LEU A 1 95 ? 14.692 2.020 -16.206 1.00 91.81 95 LEU A O 1
ATOM 757 N N . GLY A 1 96 ? 12.561 1.347 -15.798 1.00 89.12 96 GLY A N 1
ATOM 758 C CA . GLY A 1 96 ? 12.361 0.526 -16.994 1.00 89.12 96 GLY A CA 1
ATOM 759 C C . GLY A 1 96 ? 12.467 1.328 -18.292 1.00 89.12 96 GLY A C 1
ATOM 760 O O . GLY A 1 96 ? 13.184 0.917 -19.198 1.00 89.12 96 GLY A O 1
ATOM 761 N N . ASP A 1 97 ? 11.864 2.521 -18.344 1.00 90.25 97 ASP A N 1
ATOM 762 C CA . ASP A 1 97 ? 11.955 3.412 -19.514 1.00 90.25 97 ASP A CA 1
ATOM 763 C C . ASP A 1 97 ? 13.392 3.871 -19.792 1.00 90.25 97 ASP A C 1
ATOM 765 O O . ASP A 1 97 ? 13.831 3.994 -20.936 1.00 90.25 97 ASP A O 1
ATOM 769 N N . LYS A 1 98 ? 14.125 4.219 -18.729 1.00 91.06 98 LYS A N 1
ATOM 770 C CA . LYS A 1 98 ? 15.525 4.632 -18.820 1.00 91.06 98 LYS A CA 1
ATOM 771 C C . LYS A 1 98 ? 16.232 4.404 -17.498 1.00 91.06 98 LYS A C 1
ATOM 773 O O . LYS A 1 98 ? 15.959 5.072 -16.492 1.00 91.06 98 LYS A O 1
ATOM 778 N N . TYR A 1 99 ? 17.238 3.544 -17.564 1.00 93.06 99 TYR A N 1
ATOM 779 C CA . TYR A 1 99 ? 18.075 3.222 -16.428 1.00 93.06 99 TYR A CA 1
ATOM 780 C C . TYR A 1 99 ? 18.915 4.423 -15.963 1.00 93.06 99 TYR A C 1
ATOM 782 O O . TYR A 1 99 ? 19.555 5.117 -16.759 1.00 93.06 99 TYR A O 1
ATOM 790 N N . SER A 1 100 ? 18.947 4.658 -14.649 1.00 95.31 100 SER A N 1
ATOM 791 C CA . SER A 1 100 ? 19.944 5.516 -14.002 1.00 95.31 100 SER A CA 1
ATOM 792 C C . SER A 1 100 ? 20.138 5.107 -12.545 1.00 95.31 100 SER A C 1
ATOM 794 O O . SER A 1 100 ? 19.191 4.682 -11.885 1.00 95.31 100 SER A O 1
ATOM 796 N N . ARG A 1 101 ? 21.353 5.292 -12.006 1.00 92.94 101 ARG A N 1
ATOM 797 C CA . ARG A 1 101 ? 21.656 4.971 -10.596 1.00 92.94 101 ARG A CA 1
ATOM 798 C C . ARG A 1 101 ? 20.739 5.702 -9.613 1.00 92.94 101 ARG A C 1
ATOM 800 O O . ARG A 1 101 ? 20.349 5.137 -8.600 1.00 92.94 101 ARG A O 1
ATOM 807 N N . PHE A 1 102 ? 20.366 6.940 -9.935 1.00 94.19 102 PHE A N 1
ATOM 808 C CA . PHE A 1 102 ? 19.412 7.707 -9.140 1.00 94.19 102 PHE A CA 1
ATOM 809 C C . PHE A 1 102 ? 18.026 7.052 -9.136 1.00 94.19 102 PHE A C 1
ATOM 811 O O . PHE A 1 102 ? 17.458 6.833 -8.073 1.00 94.19 102 PHE A O 1
ATOM 818 N N . ARG A 1 103 ? 17.495 6.688 -10.313 1.00 93.50 103 ARG A N 1
ATOM 819 C CA . ARG A 1 103 ? 16.191 6.015 -10.417 1.00 93.50 103 ARG A CA 1
ATOM 820 C C . ARG A 1 103 ? 16.206 4.668 -9.712 1.00 93.50 103 ARG A C 1
ATOM 822 O O . ARG A 1 103 ? 15.245 4.359 -9.020 1.00 93.50 103 ARG A O 1
ATOM 829 N N . PHE A 1 104 ? 17.299 3.919 -9.835 1.00 92.69 104 PHE A N 1
ATOM 830 C CA . PHE A 1 104 ? 17.492 2.659 -9.127 1.00 92.69 104 PHE A CA 1
ATOM 831 C C . PHE A 1 104 ? 17.402 2.883 -7.615 1.00 92.69 104 PHE A C 1
ATOM 833 O O . PHE A 1 104 ? 16.510 2.342 -6.975 1.00 92.69 104 PHE A O 1
ATOM 840 N N . SER A 1 105 ? 18.229 3.779 -7.067 1.00 94.31 105 SER A N 1
ATOM 841 C CA . SER A 1 105 ? 18.262 4.067 -5.628 1.00 94.31 105 SER A CA 1
ATOM 842 C C . SER A 1 105 ? 16.926 4.571 -5.077 1.00 94.31 105 SER A C 1
ATOM 844 O O . SER A 1 105 ? 16.549 4.215 -3.964 1.00 94.31 105 SER A O 1
ATOM 846 N N . VAL A 1 106 ? 16.198 5.397 -5.831 1.00 95.38 106 VAL A N 1
ATOM 847 C CA . VAL A 1 106 ? 14.885 5.887 -5.392 1.00 95.38 106 VAL A CA 1
ATOM 848 C C . VAL A 1 106 ? 13.831 4.778 -5.468 1.00 95.38 106 VAL A C 1
ATOM 850 O O . VAL A 1 106 ? 12.976 4.696 -4.588 1.00 95.38 106 VAL A O 1
ATOM 853 N N . THR A 1 107 ? 13.897 3.908 -6.478 1.00 94.88 107 THR A N 1
ATOM 854 C CA . THR A 1 107 ? 12.988 2.758 -6.604 1.00 94.88 107 THR A CA 1
ATOM 855 C C . THR A 1 107 ? 13.183 1.785 -5.447 1.00 94.88 107 THR A C 1
ATOM 857 O O . THR A 1 107 ? 12.211 1.439 -4.777 1.00 94.88 107 THR A O 1
ATOM 860 N N . THR A 1 108 ? 14.427 1.399 -5.156 1.00 94.44 108 THR A N 1
ATOM 861 C CA . THR A 1 108 ? 14.734 0.483 -4.049 1.00 94.44 108 THR A CA 1
ATOM 862 C C . THR A 1 108 ? 14.374 1.090 -2.697 1.00 94.44 108 THR A C 1
ATOM 864 O O . THR A 1 108 ? 13.824 0.401 -1.843 1.00 94.44 108 THR A O 1
ATOM 867 N N . PHE A 1 109 ? 14.598 2.394 -2.502 1.00 96.31 109 PHE A N 1
ATOM 868 C CA . PHE A 1 109 ? 14.176 3.100 -1.291 1.00 96.31 109 PHE A CA 1
ATOM 869 C C . PHE A 1 109 ? 12.663 3.000 -1.057 1.00 96.31 109 PHE A C 1
ATOM 871 O O . PHE A 1 109 ? 12.234 2.600 0.024 1.00 96.31 109 PHE A O 1
ATOM 878 N N . TRP A 1 110 ? 11.843 3.332 -2.060 1.00 96.94 110 TRP A N 1
ATOM 879 C CA . TRP A 1 110 ? 10.386 3.282 -1.905 1.00 96.94 110 TRP A CA 1
ATOM 880 C C . TRP A 1 110 ? 9.849 1.858 -1.785 1.00 96.94 110 TRP A C 1
ATOM 882 O O . TRP A 1 110 ? 8.900 1.647 -1.035 1.00 96.94 110 TRP A O 1
ATOM 892 N N . THR A 1 111 ? 10.465 0.894 -2.466 1.00 95.75 111 THR A N 1
ATOM 893 C CA . THR A 1 111 ? 10.081 -0.522 -2.368 1.00 95.75 111 THR A CA 1
ATOM 894 C C . THR A 1 111 ? 10.358 -1.058 -0.965 1.00 95.75 111 THR A C 1
ATOM 896 O O . THR A 1 111 ? 9.467 -1.618 -0.334 1.00 95.75 111 THR A O 1
ATOM 899 N N . ASN A 1 112 ? 11.535 -0.772 -0.403 1.00 95.88 112 ASN A N 1
ATOM 900 C CA . ASN A 1 112 ? 11.858 -1.146 0.976 1.00 95.88 112 ASN A CA 1
ATOM 901 C C . ASN A 1 112 ? 10.954 -0.459 2.010 1.00 95.88 112 ASN A C 1
ATOM 903 O O . ASN A 1 112 ? 10.561 -1.079 2.997 1.00 95.88 112 ASN A O 1
ATOM 907 N N . LEU A 1 113 ? 10.576 0.806 1.786 1.00 95.88 113 LEU A N 1
ATOM 908 C CA . LEU A 1 113 ? 9.581 1.464 2.635 1.00 95.88 113 LEU A CA 1
ATOM 909 C C . LEU A 1 113 ? 8.206 0.797 2.539 1.00 95.88 113 LEU A C 1
ATOM 911 O O . LEU A 1 113 ? 7.548 0.638 3.564 1.00 95.88 113 LEU A O 1
ATOM 915 N N . ALA A 1 114 ? 7.772 0.403 1.339 1.00 95.62 114 ALA A N 1
ATOM 916 C CA . ALA A 1 114 ? 6.509 -0.305 1.152 1.00 95.62 114 ALA A CA 1
ATOM 917 C C . ALA A 1 114 ? 6.501 -1.641 1.908 1.00 95.62 114 ALA A C 1
ATOM 919 O O . ALA A 1 114 ? 5.552 -1.900 2.645 1.00 95.62 114 ALA A O 1
ATOM 920 N N . ILE A 1 115 ? 7.580 -2.425 1.803 1.00 94.94 115 ILE A N 1
ATOM 921 C CA . ILE A 1 115 ? 7.759 -3.683 2.545 1.00 94.94 115 ILE A CA 1
ATOM 922 C C . ILE A 1 115 ? 7.681 -3.421 4.053 1.00 94.94 115 ILE A C 1
ATOM 924 O O . ILE A 1 115 ? 6.825 -3.976 4.737 1.00 94.94 115 ILE A O 1
ATOM 928 N N . SER A 1 116 ? 8.499 -2.498 4.566 1.00 94.88 116 SER A N 1
ATOM 929 C CA . SER A 1 116 ? 8.555 -2.204 6.003 1.00 94.88 116 SER A CA 1
ATOM 930 C C . SER A 1 116 ? 7.212 -1.717 6.567 1.00 94.88 116 SER A C 1
ATOM 932 O O . SER A 1 116 ? 6.806 -2.110 7.666 1.00 94.88 116 SER A O 1
ATOM 934 N N . PHE A 1 117 ? 6.487 -0.871 5.829 1.00 95.06 117 PHE A N 1
ATOM 935 C CA . PHE A 1 117 ? 5.163 -0.422 6.255 1.00 95.06 117 PHE A CA 1
ATOM 936 C C . PHE A 1 117 ? 4.114 -1.533 6.168 1.00 95.06 117 PHE A C 1
ATOM 938 O O . PHE A 1 117 ? 3.294 -1.628 7.082 1.00 95.06 117 PHE A O 1
ATOM 945 N N . SER A 1 118 ? 4.178 -2.396 5.150 1.00 94.31 118 SER A N 1
ATOM 946 C CA . SER A 1 118 ? 3.297 -3.563 5.010 1.00 94.31 118 SER A CA 1
ATOM 947 C C . SER A 1 118 ? 3.469 -4.550 6.171 1.00 94.31 118 SER A C 1
ATOM 949 O O . SER A 1 118 ? 2.485 -4.963 6.791 1.00 94.31 118 SER A O 1
ATOM 951 N N . GLU A 1 119 ? 4.711 -4.846 6.562 1.00 93.38 119 GLU A N 1
ATOM 952 C CA . GLU A 1 119 ? 5.018 -5.686 7.727 1.00 93.38 119 GLU A CA 1
ATOM 953 C C . GLU A 1 119 ? 4.498 -5.058 9.029 1.00 93.38 119 GLU A C 1
ATOM 955 O O . GLU A 1 119 ? 3.837 -5.719 9.836 1.00 93.38 119 GLU A O 1
ATOM 960 N N . SER A 1 120 ? 4.738 -3.754 9.226 1.00 91.56 120 SER A N 1
ATOM 961 C CA . SER A 1 120 ? 4.258 -3.033 10.412 1.00 91.56 120 SER A CA 1
ATOM 962 C C . SER A 1 120 ? 2.731 -3.008 10.500 1.00 91.56 120 SER A C 1
ATOM 964 O O . SER A 1 120 ? 2.170 -3.162 11.590 1.00 91.56 120 SER A O 1
ATOM 966 N N . LEU A 1 121 ? 2.057 -2.808 9.366 1.00 91.81 121 LEU A N 1
ATOM 967 C CA . LEU A 1 121 ? 0.604 -2.815 9.265 1.00 91.81 121 LEU A CA 1
ATOM 968 C C . LEU A 1 121 ? 0.047 -4.202 9.596 1.00 91.81 121 LEU A C 1
ATOM 970 O O . LEU A 1 121 ? -0.836 -4.310 10.446 1.00 91.81 121 LEU A O 1
ATOM 974 N N . SER A 1 122 ? 0.611 -5.250 8.997 1.00 90.12 122 SER A N 1
ATOM 975 C CA . SER A 1 122 ? 0.203 -6.641 9.219 1.00 90.12 122 SER A CA 1
ATOM 976 C C . SER A 1 122 ? 0.335 -7.044 10.689 1.00 90.12 122 SER A C 1
ATOM 978 O O . SER A 1 122 ? -0.605 -7.582 11.275 1.00 90.12 122 SER A O 1
ATOM 980 N N . ALA A 1 123 ? 1.449 -6.687 11.338 1.00 89.50 123 ALA A N 1
ATOM 981 C CA . ALA A 1 123 ? 1.651 -6.946 12.764 1.00 89.50 123 ALA A CA 1
ATOM 982 C C . ALA A 1 123 ? 0.591 -6.256 13.645 1.00 89.50 123 ALA A C 1
ATOM 984 O O . ALA A 1 123 ? 0.077 -6.845 14.598 1.00 89.50 123 ALA A O 1
ATOM 985 N N . LYS A 1 124 ? 0.223 -5.009 13.326 1.00 88.19 124 LYS A N 1
ATOM 986 C CA . LYS A 1 124 ? -0.796 -4.256 14.077 1.00 88.19 124 LYS A CA 1
ATOM 987 C C . LYS A 1 124 ? -2.212 -4.78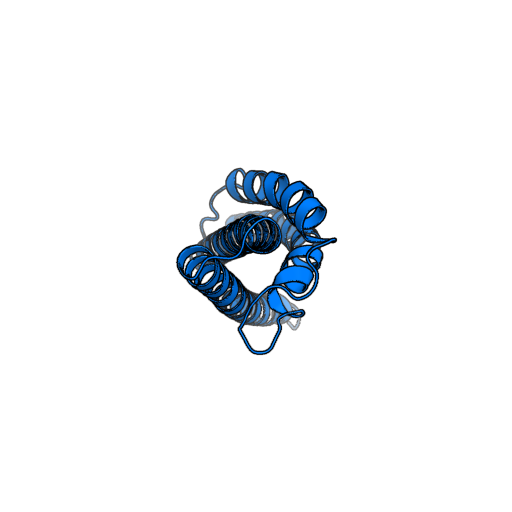5 13.843 1.00 88.19 124 LYS A C 1
ATOM 989 O O . LYS A 1 124 ? -3.003 -4.808 14.784 1.00 88.19 124 LYS A O 1
ATOM 994 N N . LEU A 1 125 ? -2.526 -5.227 12.626 1.00 87.44 125 LEU A N 1
ATOM 995 C CA . LEU A 1 125 ? -3.809 -5.857 12.307 1.00 87.44 125 LEU A CA 1
ATOM 996 C C . LEU A 1 125 ? -3.971 -7.202 13.022 1.00 87.44 125 LEU A C 1
ATOM 998 O O . LEU A 1 125 ? -5.024 -7.455 13.606 1.00 87.44 125 LEU A O 1
ATOM 1002 N N . ALA A 1 126 ? -2.912 -8.016 13.074 1.00 85.06 126 ALA A N 1
ATOM 1003 C CA . ALA A 1 126 ? -2.908 -9.261 13.839 1.00 85.06 126 ALA A CA 1
ATOM 1004 C C . ALA A 1 126 ? -3.203 -9.008 15.328 1.00 85.06 126 ALA A C 1
ATOM 1006 O O . ALA A 1 126 ? -4.068 -9.665 15.911 1.00 85.06 126 ALA A O 1
ATOM 1007 N N . LEU A 1 127 ? -2.570 -7.992 15.927 1.00 79.56 127 LEU A N 1
ATOM 1008 C CA . LEU A 1 127 ? -2.855 -7.598 17.308 1.00 79.56 127 LEU A CA 1
ATOM 1009 C C . LEU A 1 127 ? -4.321 -7.187 17.493 1.00 79.56 127 LEU A C 1
ATOM 1011 O O . LEU A 1 127 ? -4.966 -7.701 18.404 1.00 79.56 127 LEU A O 1
ATOM 1015 N N . LEU A 1 128 ? -4.881 -6.340 16.622 1.00 74.56 128 LEU A N 1
ATOM 1016 C CA . LEU A 1 128 ? -6.292 -5.945 16.717 1.00 74.56 128 LEU A CA 1
ATOM 1017 C C . LEU A 1 128 ? -7.256 -7.134 16.637 1.00 74.56 128 LEU A C 1
ATOM 1019 O O . LEU A 1 128 ? -8.202 -7.191 17.422 1.00 74.56 128 LEU A O 1
ATOM 1023 N N . SER A 1 129 ? -7.008 -8.085 15.733 1.00 70.75 129 SER A N 1
ATOM 1024 C CA . SER A 1 129 ? -7.854 -9.278 15.587 1.00 70.75 129 SER A CA 1
ATOM 1025 C C . SER A 1 129 ? -7.890 -10.133 16.862 1.00 70.75 129 SER A C 1
ATOM 1027 O O . SER A 1 129 ? -8.929 -10.679 17.232 1.00 70.75 129 SER A O 1
ATOM 1029 N N . SER A 1 130 ? -6.780 -10.174 17.608 1.00 62.84 130 SER A N 1
ATOM 1030 C CA . SER A 1 130 ? -6.695 -10.902 18.878 1.00 62.84 130 SER A CA 1
ATOM 1031 C C . SER A 1 130 ? -7.476 -10.236 20.023 1.00 62.84 130 SER A C 1
ATOM 1033 O O . SER A 1 130 ? -7.925 -10.923 20.942 1.00 62.84 130 SER A O 1
ATOM 1035 N N . TYR A 1 131 ? -7.683 -8.913 19.959 1.00 57.31 131 TYR A N 1
ATOM 1036 C CA . TYR A 1 131 ? -8.461 -8.158 20.947 1.00 57.31 131 TYR A CA 1
ATOM 1037 C C . TYR A 1 131 ? -9.967 -8.209 20.681 1.00 57.31 131 TYR A C 1
ATOM 1039 O O . TYR A 1 131 ? -10.753 -8.222 21.628 1.00 57.31 131 TYR A O 1
ATOM 1047 N N . THR A 1 132 ? -10.390 -8.254 19.416 1.00 56.25 132 THR A N 1
ATOM 1048 C CA . THR A 1 132 ? -11.814 -8.335 19.056 1.00 56.25 132 THR A CA 1
ATOM 1049 C C . THR A 1 132 ? -12.384 -9.748 19.204 1.00 56.25 132 THR A C 1
ATOM 1051 O O . THR A 1 132 ? -13.567 -9.880 19.512 1.00 56.25 132 THR A O 1
ATOM 1054 N N . GLY A 1 133 ? -11.557 -10.796 19.082 1.00 50.62 133 GLY A N 1
ATOM 1055 C CA . GLY A 1 133 ? -11.971 -12.198 19.237 1.00 50.62 133 GLY A CA 1
ATOM 1056 C C . GLY A 1 133 ? -12.188 -12.687 20.679 1.00 50.62 133 GLY A C 1
ATOM 1057 O O . GLY A 1 133 ? -12.865 -13.687 20.880 1.00 50.62 133 GLY A O 1
ATOM 1058 N N . LYS A 1 134 ? -11.669 -11.991 21.703 1.00 43.06 134 LYS A N 1
ATOM 1059 C CA . LYS A 1 134 ? -11.776 -12.406 23.124 1.00 43.06 134 LYS A CA 1
ATOM 1060 C C . LYS A 1 134 ? -12.998 -11.859 23.880 1.00 43.06 134 LYS A C 1
ATOM 1062 O O . LYS A 1 134 ? -13.084 -12.004 25.093 1.00 43.06 134 LYS A O 1
ATOM 1067 N N . GLY A 1 135 ? -13.943 -11.220 23.194 1.00 39.88 135 GLY A N 1
ATOM 1068 C CA . GLY A 1 135 ? -15.124 -10.604 23.816 1.00 39.88 135 GLY A CA 1
ATOM 1069 C C . GLY A 1 135 ? -16.373 -11.489 23.901 1.00 39.88 135 GLY A C 1
ATOM 1070 O O . GLY A 1 135 ? -17.454 -10.936 24.079 1.00 39.88 135 GLY A O 1
ATOM 1071 N N . GLY A 1 136 ? -16.251 -12.807 23.706 1.00 36.78 136 GLY A N 1
ATOM 1072 C CA . GLY A 1 136 ? -17.384 -13.715 23.488 1.00 36.78 136 GLY A CA 1
ATOM 1073 C C . GLY A 1 136 ? -17.389 -14.990 24.330 1.00 36.78 136 GLY A C 1
ATOM 1074 O O . GLY A 1 136 ? -17.975 -15.971 23.895 1.00 36.78 136 GLY A O 1
ATOM 1075 N N . GLU A 1 137 ? -16.757 -14.997 25.502 1.00 36.72 137 GLU A N 1
ATOM 1076 C CA . GLU A 1 137 ? -16.959 -16.057 26.498 1.00 36.72 137 GLU A CA 1
ATOM 1077 C C . GLU A 1 137 ? -17.221 -15.398 27.857 1.00 36.72 137 GLU A C 1
ATOM 1079 O O . GLU A 1 137 ? -16.299 -14.989 28.565 1.00 36.72 137 GLU A O 1
ATOM 1084 N N . ALA A 1 138 ? -18.507 -15.229 28.160 1.00 35.12 138 ALA A N 1
ATOM 1085 C CA . ALA A 1 138 ? -19.047 -14.996 29.493 1.00 35.12 138 ALA A CA 1
ATOM 1086 C C . ALA A 1 138 ? -20.169 -16.011 29.720 1.00 35.12 138 ALA A C 1
ATOM 1088 O O . ALA A 1 138 ? -20.945 -16.228 28.760 1.00 35.12 138 ALA A O 1
#

Radius of gyration: 16.97 Å; chains: 1; bounding box: 43×27×49 Å